Protein AF-A0A957UQJ9-F1 (afdb_monomer)

Nearest PDB structures (foldseek):
  2ox4-assembly1_E  TM=9.808E-01  e=2.687E-07  Zymomonas mobilis
  5olc-assembly1_F  TM=9.591E-01  e=1.307E-06  Zobellia galactanivorans
  3msy-assembly1_F  TM=8.417E-01  e=6.598E-05  marine actinobacterium PHSC20C1
  4h83-assembly1_A  TM=8.418E-01  e=2.125E-04  marine actinobacterium PHSC20C1
  4h83-assembly1_F  TM=9.079E-01  e=4.529E-04  marine actinobacterium PHSC20C1

Foldseek 3Di:
DDDFDEEACQPEFLVRVVVCLVVVVGQEYAHQQVHHPHLVRVVVNCVVCVVSNHHYHHDDPDDPVSVVRSVVD

Sequence (73 aa):
VNVPVATGEQLYTRWEFRPLLEQNAVGIIQPDICHAGGISELKKIAAMAETYYVTVAPHNSNGPISTIASLHL

Mean predicted aligned error: 2.42 Å

Radius of gyration: 11.61 Å; Cα cont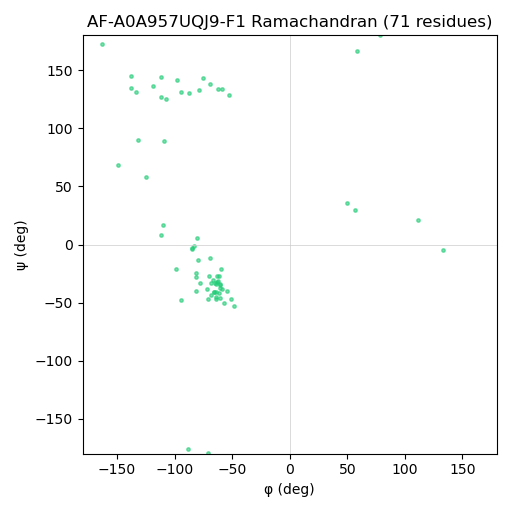acts (8 Å, |Δi|>4): 121; chains: 1; bounding box: 33×21×29 Å

Solvent-accessible surface area (backbone atoms only — not comparable to full-atom values): 4221 Å² total; per-residue (Å²): 135,96,72,78,42,69,52,38,58,89,39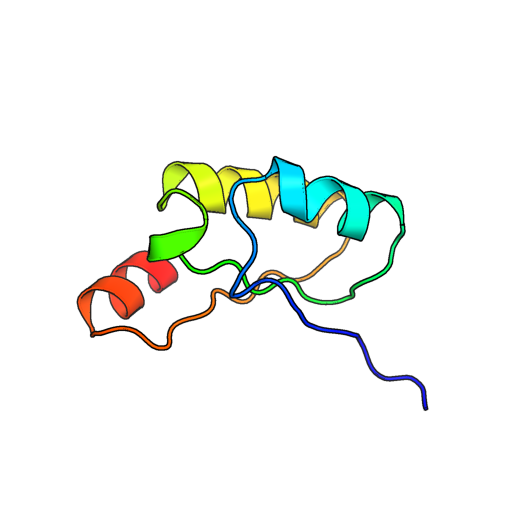,53,40,53,76,58,50,45,63,42,56,78,65,65,66,48,43,31,38,16,48,15,51,89,61,17,59,30,70,75,32,48,53,52,37,46,60,55,31,54,81,67,75,30,45,76,51,65,39,70,93,65,59,71,68,52,50,55,56,58,72,73,106

Structure (mmCIF, N/CA/C/O backbone):
data_AF-A0A957UQJ9-F1
#
_entry.id   AF-A0A957UQJ9-F1
#
loop_
_atom_site.group_PDB
_atom_site.id
_atom_site.type_symbol
_atom_site.label_atom_id
_atom_site.label_alt_id
_atom_site.label_comp_id
_atom_site.label_asym_id
_atom_site.label_entity_id
_atom_site.label_seq_id
_atom_site.pdbx_PDB_ins_code
_atom_site.Cartn_x
_atom_site.Cartn_y
_atom_site.Cartn_z
_atom_site.occupancy
_atom_site.B_iso_or_equiv
_atom_site.auth_seq_id
_atom_site.auth_comp_id
_atom_site.auth_asym_id
_atom_site.auth_atom_id
_atom_site.pdbx_PDB_model_num
ATOM 1 N N . VAL A 1 1 ? -24.459 -5.623 5.704 1.00 65.56 1 VAL A N 1
ATOM 2 C CA . VAL A 1 1 ? -23.307 -6.417 5.213 1.00 65.56 1 VAL A CA 1
ATOM 3 C C . VAL A 1 1 ? -22.080 -5.926 5.963 1.00 65.56 1 VAL A C 1
ATOM 5 O O . VAL A 1 1 ? -21.900 -4.719 6.006 1.00 65.56 1 VAL A O 1
ATOM 8 N N . ASN A 1 2 ? -21.322 -6.809 6.621 1.00 88.5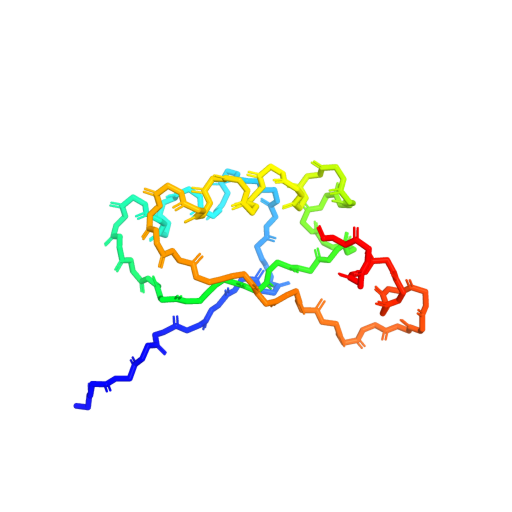0 2 ASN A N 1
ATOM 9 C CA . ASN A 1 2 ? -20.089 -6.451 7.333 1.00 88.50 2 ASN A CA 1
ATOM 10 C C . ASN A 1 2 ? -18.900 -7.025 6.555 1.00 88.50 2 ASN A C 1
ATOM 12 O O . ASN A 1 2 ? -18.551 -8.190 6.734 1.00 88.50 2 ASN A O 1
ATOM 16 N N . VAL A 1 3 ? -18.376 -6.241 5.615 1.00 95.75 3 VAL A N 1
ATOM 17 C CA . VAL A 1 3 ? -17.279 -6.631 4.722 1.00 95.75 3 VAL A CA 1
ATOM 18 C C . VAL A 1 3 ? -16.272 -5.479 4.693 1.00 95.75 3 VAL A C 1
ATOM 20 O O . VAL A 1 3 ? -16.702 -4.337 4.517 1.00 95.75 3 VAL A O 1
ATOM 23 N N . PRO A 1 4 ? -14.963 -5.742 4.868 1.00 94.94 4 PRO A N 1
ATOM 24 C CA . PRO A 1 4 ? -13.941 -4.704 4.793 1.00 94.94 4 PRO A CA 1
ATOM 25 C C . PRO A 1 4 ? -13.941 -3.998 3.435 1.00 94.94 4 PRO A C 1
ATOM 27 O O . PRO A 1 4 ? -13.959 -4.649 2.390 1.00 94.94 4 PRO A O 1
ATOM 30 N N . VAL A 1 5 ? -13.882 -2.666 3.451 1.00 97.56 5 VAL A N 1
ATOM 31 C CA . VAL A 1 5 ? -13.711 -1.862 2.235 1.00 97.56 5 VAL A CA 1
ATOM 32 C C . VAL A 1 5 ? -12.239 -1.885 1.820 1.00 97.56 5 VAL A C 1
ATOM 34 O O . VAL A 1 5 ? -11.357 -1.673 2.658 1.00 97.56 5 VAL A O 1
ATOM 37 N N . ALA A 1 6 ? -11.997 -2.122 0.530 1.00 98.12 6 ALA A N 1
ATOM 38 C CA . ALA A 1 6 ? -10.688 -2.057 -0.109 1.00 98.12 6 ALA A CA 1
ATOM 39 C C . ALA A 1 6 ? -10.687 -0.985 -1.212 1.00 98.12 6 ALA A C 1
ATOM 41 O O . ALA A 1 6 ? -11.664 -0.873 -1.953 1.00 98.12 6 ALA A O 1
ATOM 42 N N . THR A 1 7 ? -9.631 -0.172 -1.291 1.00 98.06 7 THR A N 1
ATOM 43 C CA . THR A 1 7 ? -9.439 0.844 -2.347 1.00 98.06 7 THR A CA 1
ATOM 44 C C . THR A 1 7 ? -7.981 1.313 -2.400 1.00 98.06 7 THR A C 1
ATOM 46 O O . THR A 1 7 ? -7.195 0.982 -1.516 1.00 98.06 7 THR A O 1
ATOM 49 N N . GLY A 1 8 ? -7.599 2.117 -3.394 1.00 97.44 8 GLY A N 1
ATOM 50 C CA . GLY A 1 8 ? -6.300 2.805 -3.421 1.00 97.44 8 GLY A CA 1
ATOM 51 C C . GLY A 1 8 ? -5.522 2.722 -4.732 1.00 97.44 8 GLY A C 1
ATOM 52 O O . GLY A 1 8 ? -4.496 3.381 -4.856 1.00 97.44 8 GLY A O 1
ATOM 53 N N . GLU A 1 9 ? -6.005 1.966 -5.718 1.00 97.00 9 GLU A N 1
ATOM 54 C CA . GLU A 1 9 ? -5.318 1.749 -7.004 1.00 97.00 9 GLU A CA 1
ATOM 55 C C . GLU A 1 9 ? -5.128 3.030 -7.841 1.00 97.00 9 GLU A C 1
ATOM 57 O O . GLU A 1 9 ? -4.172 3.135 -8.612 1.00 97.00 9 GLU A O 1
ATOM 62 N N . GLN A 1 10 ? -6.011 4.019 -7.650 1.00 96.06 10 GLN A N 1
ATOM 63 C CA . GLN A 1 10 ? -5.985 5.334 -8.305 1.00 96.06 10 GLN A CA 1
ATOM 64 C C . GLN A 1 10 ? -5.636 6.486 -7.346 1.00 96.06 10 GLN A C 1
ATOM 66 O O . GLN A 1 10 ? -5.901 7.641 -7.667 1.00 96.06 10 GLN A O 1
ATOM 71 N N . LEU A 1 11 ? -5.072 6.187 -6.170 1.00 97.69 11 LEU A N 1
ATOM 72 C CA . LEU A 1 11 ? -4.607 7.210 -5.231 1.00 97.69 11 LEU A CA 1
ATOM 73 C C . LEU A 1 11 ? -3.100 7.438 -5.359 1.00 97.69 11 LEU A C 1
ATOM 75 O O . LEU A 1 11 ? -2.311 6.501 -5.510 1.00 97.69 11 LEU A O 1
ATOM 79 N N . TYR A 1 12 ? -2.698 8.697 -5.245 1.00 97.44 12 TYR A N 1
ATOM 80 C CA . TYR A 1 12 ? -1.341 9.172 -5.465 1.00 97.44 12 TYR A CA 1
ATOM 81 C C . TYR A 1 12 ? -0.694 9.647 -4.165 1.00 97.44 12 TYR A C 1
ATOM 83 O O . TYR A 1 12 ? -1.184 10.560 -3.501 1.00 97.44 12 TYR A O 1
ATOM 91 N N . THR A 1 13 ? 0.497 9.116 -3.861 1.00 97.69 13 THR A N 1
ATOM 92 C CA . THR A 1 13 ? 1.322 9.463 -2.686 1.00 97.69 13 THR A CA 1
ATOM 93 C C . THR A 1 13 ? 0.626 9.241 -1.342 1.00 97.69 13 THR A C 1
ATOM 95 O O . THR A 1 13 ? -0.587 9.104 -1.256 1.00 97.69 13 THR A O 1
ATOM 98 N N . ARG A 1 14 ? 1.369 9.266 -0.230 1.00 98.12 14 AR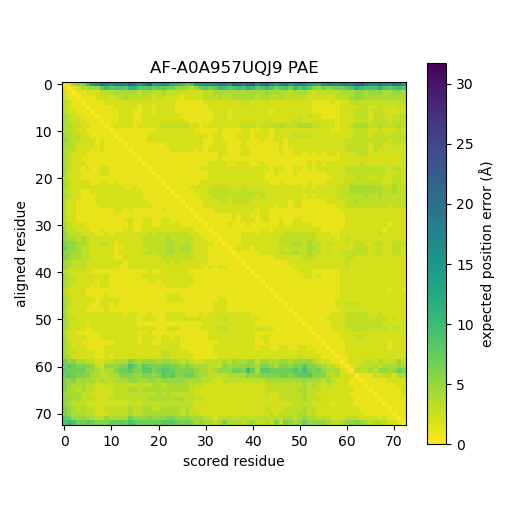G A N 1
ATOM 99 C CA . ARG A 1 14 ? 0.763 9.086 1.105 1.00 98.12 14 ARG A CA 1
ATOM 100 C C . ARG A 1 14 ? -0.305 10.119 1.480 1.00 98.12 14 ARG A C 1
ATOM 102 O O . ARG A 1 14 ? -1.119 9.857 2.360 1.00 98.12 14 ARG A O 1
ATOM 109 N N . TRP A 1 15 ? -0.320 11.282 0.835 1.00 98.38 15 TRP A N 1
ATOM 110 C CA . TRP A 1 15 ? -1.245 12.360 1.183 1.00 98.38 15 TRP A CA 1
ATOM 111 C C . TRP A 1 15 ? -2.702 12.031 0.861 1.00 98.38 15 TRP A C 1
ATOM 113 O O . TRP A 1 15 ? -3.579 12.436 1.621 1.00 98.38 15 TRP A O 1
ATOM 123 N N . GLU A 1 16 ? -2.955 11.262 -0.200 1.00 98.44 16 GLU A N 1
ATOM 124 C CA . GLU A 1 16 ? -4.309 10.834 -0.563 1.00 98.44 16 GLU A CA 1
ATOM 125 C C . GLU A 1 16 ? -4.787 9.622 0.250 1.00 98.44 16 GLU A C 1
ATOM 127 O O . GLU A 1 16 ? -5.984 9.473 0.484 1.00 98.44 16 GLU A O 1
ATOM 132 N N . PHE A 1 17 ? -3.868 8.802 0.775 1.00 98.44 17 PHE A N 1
ATOM 133 C CA . PHE A 1 17 ? -4.212 7.693 1.677 1.00 98.44 17 PHE A CA 1
ATOM 134 C C . PHE A 1 17 ? -4.510 8.158 3.106 1.00 98.44 17 PHE A C 1
ATOM 136 O O . PHE A 1 17 ? -5.356 7.568 3.774 1.00 98.44 17 PHE A O 1
ATOM 143 N N . ARG A 1 18 ? -3.845 9.218 3.584 1.00 98.38 18 ARG A N 1
ATOM 144 C CA . ARG A 1 18 ? -4.013 9.742 4.950 1.00 98.38 18 ARG A CA 1
ATOM 145 C C . ARG A 1 18 ? -5.481 9.931 5.372 1.00 98.38 18 ARG A C 1
ATOM 147 O O . ARG A 1 18 ? -5.836 9.377 6.410 1.00 98.38 18 ARG A O 1
ATOM 154 N N . PRO A 1 19 ? -6.348 10.647 4.624 1.00 98.38 19 PRO A N 1
ATOM 155 C CA . PRO A 1 19 ? -7.730 10.854 5.056 1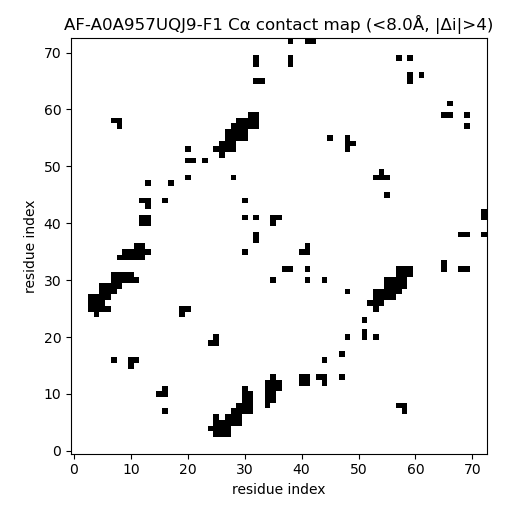.00 98.38 19 PRO A CA 1
ATOM 156 C C . PRO A 1 19 ? -8.527 9.548 5.170 1.00 98.38 19 PRO A C 1
ATOM 158 O O . PRO A 1 19 ? -9.386 9.451 6.041 1.00 98.38 19 PRO A O 1
ATOM 161 N N . LEU A 1 20 ? -8.235 8.530 4.349 1.00 97.94 20 LEU A N 1
ATOM 162 C CA . LEU A 1 20 ? -8.898 7.224 4.451 1.00 97.94 20 LEU A CA 1
ATOM 163 C C . LEU A 1 20 ? -8.553 6.511 5.761 1.00 97.94 20 LEU A C 1
ATOM 165 O O . LEU A 1 20 ? -9.430 5.912 6.384 1.00 97.94 20 LEU A O 1
ATOM 169 N N . LEU A 1 21 ? -7.286 6.593 6.173 1.00 98.12 21 LEU A N 1
ATOM 170 C CA . LEU A 1 21 ? -6.800 6.000 7.416 1.00 98.12 21 LEU A CA 1
ATOM 171 C C . LEU A 1 21 ? -7.325 6.761 8.640 1.00 98.12 21 LEU A C 1
ATOM 173 O O . LEU A 1 21 ? -7.877 6.151 9.549 1.00 98.12 21 LEU A O 1
ATOM 177 N N . GLU A 1 22 ? -7.241 8.096 8.632 1.00 98.38 22 GLU A N 1
ATOM 178 C CA . GLU A 1 22 ? -7.732 8.949 9.726 1.00 98.38 22 GLU A CA 1
ATOM 179 C C . GLU A 1 22 ? -9.241 8.781 9.967 1.00 98.38 22 GLU A C 1
ATOM 181 O O . GLU A 1 22 ? 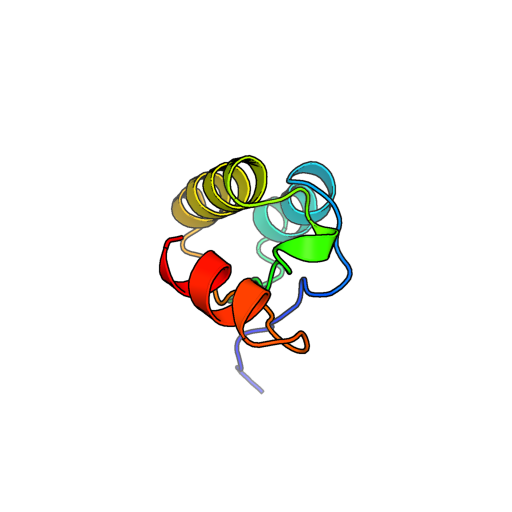-9.704 8.838 11.106 1.00 98.38 22 GLU A O 1
ATOM 186 N N . GLN A 1 23 ? -10.015 8.534 8.906 1.00 97.94 23 GLN A N 1
ATOM 187 C CA . GLN A 1 23 ? -11.458 8.298 8.991 1.00 97.94 23 GLN A CA 1
ATOM 188 C C . GLN A 1 23 ? -11.826 6.840 9.306 1.00 97.94 23 GLN A C 1
ATOM 190 O O . GLN A 1 23 ? -13.011 6.544 9.441 1.00 97.94 23 GLN A O 1
ATOM 195 N N . ASN A 1 24 ? -10.849 5.929 9.419 1.00 96.44 24 ASN A N 1
ATOM 196 C CA . ASN A 1 24 ? -11.076 4.480 9.509 1.00 96.44 24 ASN A CA 1
ATOM 197 C C . ASN A 1 24 ? -12.030 3.967 8.409 1.00 96.44 24 ASN A C 1
ATOM 199 O O . ASN A 1 24 ? -12.866 3.093 8.639 1.00 96.44 24 ASN A O 1
ATOM 203 N N . ALA A 1 25 ? -11.941 4.547 7.208 1.00 97.00 25 ALA A N 1
ATOM 204 C CA . ALA A 1 25 ? -12.893 4.306 6.124 1.00 97.00 25 ALA A CA 1
ATOM 205 C C . ALA A 1 25 ? -12.636 2.988 5.372 1.00 97.00 25 ALA A C 1
ATOM 207 O O . ALA A 1 25 ? -13.468 2.552 4.575 1.00 97.00 25 ALA A O 1
ATOM 208 N N . VAL A 1 26 ? -11.473 2.368 5.587 1.00 97.75 26 VAL A N 1
ATOM 209 C CA . VAL A 1 26 ? -10.972 1.228 4.813 1.00 97.75 26 VAL A CA 1
ATOM 210 C C . VAL A 1 26 ? -10.350 0.184 5.733 1.00 97.75 26 VAL A C 1
ATOM 212 O O . VAL A 1 26 ? -9.732 0.525 6.736 1.00 97.75 26 VAL A O 1
ATOM 215 N N . GLY A 1 27 ? -10.499 -1.092 5.377 1.00 97.94 27 GLY A N 1
ATOM 216 C CA . GLY A 1 27 ? -9.786 -2.194 6.035 1.00 97.94 27 GLY A CA 1
ATOM 217 C C . GLY A 1 27 ? -8.554 -2.657 5.256 1.00 97.94 27 GLY A C 1
ATOM 218 O O . GLY A 1 27 ? -7.647 -3.264 5.827 1.00 97.94 27 GLY A O 1
ATOM 219 N N . ILE A 1 28 ? -8.513 -2.369 3.951 1.00 98.62 28 ILE A N 1
ATOM 220 C CA . ILE A 1 28 ? -7.417 -2.732 3.051 1.00 98.62 28 ILE A CA 1
ATOM 221 C C . ILE A 1 28 ? -7.125 -1.540 2.136 1.00 98.62 28 ILE A C 1
ATOM 223 O O . ILE A 1 28 ? -8.048 -0.950 1.575 1.00 98.62 28 ILE A O 1
ATOM 227 N N . ILE A 1 29 ? -5.852 -1.202 1.948 1.00 98.44 29 ILE A N 1
ATOM 228 C CA . ILE A 1 29 ? -5.424 -0.246 0.922 1.00 98.44 29 ILE A CA 1
ATOM 229 C C . ILE A 1 29 ? -4.623 -0.931 -0.180 1.00 98.44 29 ILE A C 1
ATOM 231 O O . ILE A 1 29 ? -3.852 -1.855 0.079 1.00 98.44 29 ILE A O 1
ATOM 235 N N . GLN A 1 30 ? -4.800 -0.460 -1.413 1.00 98.06 30 GLN A N 1
ATOM 236 C CA . GLN A 1 30 ? -4.258 -1.085 -2.619 1.00 98.06 30 GLN A CA 1
ATOM 237 C C . GLN A 1 30 ? -3.401 -0.117 -3.451 1.00 98.06 30 GLN A C 1
ATOM 239 O O . GLN A 1 30 ? -3.723 0.131 -4.611 1.00 98.06 30 GLN A O 1
ATOM 244 N N . PRO A 1 31 ? -2.326 0.474 -2.889 1.00 97.69 31 PRO A N 1
ATOM 245 C CA . PRO A 1 31 ? -1.490 1.409 -3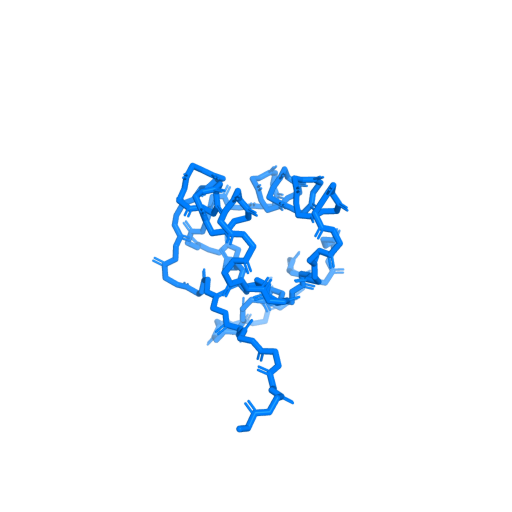.634 1.00 97.69 31 PRO A CA 1
ATOM 246 C C . PRO A 1 31 ? -0.830 0.725 -4.836 1.00 97.69 31 PRO A C 1
ATOM 248 O O . PRO A 1 31 ? -0.264 -0.362 -4.710 1.00 97.69 31 PRO A O 1
ATOM 251 N N . ASP A 1 32 ? -0.872 1.376 -5.995 1.00 96.94 32 ASP A N 1
ATOM 252 C CA . ASP A 1 32 ? -0.157 0.932 -7.192 1.00 96.94 32 ASP A CA 1
ATOM 253 C C . ASP A 1 32 ? 1.264 1.511 -7.198 1.00 96.94 32 ASP A C 1
ATOM 255 O O . ASP A 1 32 ? 1.461 2.715 -7.018 1.00 96.94 32 ASP A O 1
ATOM 259 N N . ILE A 1 33 ? 2.270 0.667 -7.420 1.00 95.81 33 ILE A N 1
ATOM 260 C CA . ILE A 1 33 ? 3.679 1.073 -7.391 1.00 95.81 33 ILE A CA 1
ATOM 261 C C . ILE A 1 33 ? 4.048 2.094 -8.474 1.00 95.81 33 ILE A C 1
ATOM 263 O O . ILE A 1 33 ? 4.902 2.953 -8.247 1.00 95.81 33 ILE A O 1
ATOM 267 N N . CYS A 1 34 ? 3.399 2.028 -9.634 1.00 94.31 34 CYS A N 1
ATOM 268 C CA . CYS A 1 34 ? 3.615 2.926 -10.758 1.00 94.31 34 CYS A CA 1
ATOM 269 C C . CYS A 1 34 ? 2.868 4.256 -10.585 1.00 94.31 34 CYS A C 1
ATOM 271 O O . CYS A 1 34 ? 3.342 5.271 -11.092 1.00 94.31 34 CYS A O 1
ATOM 273 N N . HIS A 1 35 ? 1.751 4.278 -9.849 1.00 94.50 35 HIS A N 1
ATOM 274 C CA . HIS A 1 35 ? 0.970 5.501 -9.622 1.00 94.50 35 HIS A CA 1
ATOM 275 C C . HIS A 1 35 ? 1.341 6.224 -8.327 1.00 94.50 35 HIS A C 1
ATOM 277 O O . HIS A 1 35 ? 1.571 7.431 -8.330 1.00 94.50 35 HIS A O 1
ATOM 283 N N . ALA A 1 36 ? 1.442 5.506 -7.210 1.00 96.12 36 ALA A N 1
ATOM 284 C CA . ALA A 1 36 ? 1.503 6.118 -5.887 1.00 96.12 36 ALA A CA 1
ATOM 285 C C . ALA A 1 36 ? 2.895 6.652 -5.496 1.00 96.12 36 ALA A C 1
ATOM 287 O O . ALA A 1 36 ? 3.056 7.149 -4.383 1.00 96.12 36 ALA A O 1
ATOM 288 N N . GLY A 1 37 ? 3.880 6.616 -6.404 1.00 95.12 37 GLY A N 1
ATOM 289 C CA . GLY A 1 37 ? 5.194 7.250 -6.220 1.00 95.12 37 GLY A CA 1
ATOM 290 C C . GLY A 1 37 ? 6.378 6.289 -6.062 1.00 95.12 37 GLY A C 1
ATOM 291 O O . GLY A 1 37 ? 7.419 6.686 -5.533 1.00 95.12 37 GLY A O 1
ATOM 292 N N . GLY A 1 38 ? 6.251 5.038 -6.516 1.00 95.75 38 GLY A N 1
ATOM 293 C CA . GLY A 1 38 ? 7.332 4.050 -6.496 1.00 95.75 38 GLY A CA 1
ATOM 294 C C . GLY A 1 38 ? 7.571 3.397 -5.131 1.00 95.75 38 GLY A C 1
ATOM 295 O O . GLY A 1 38 ? 6.922 3.713 -4.135 1.00 95.75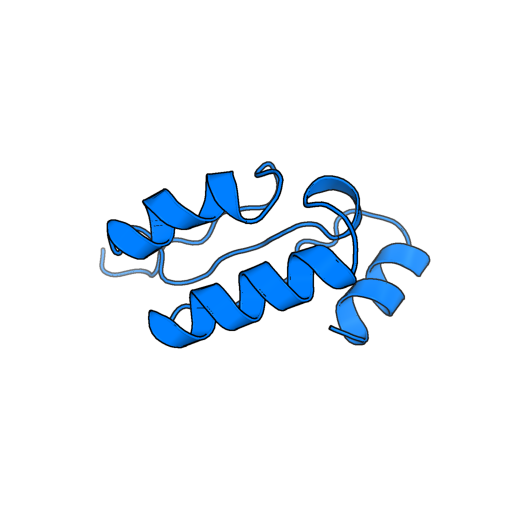 38 GLY A O 1
ATOM 296 N N . ILE A 1 39 ? 8.552 2.488 -5.079 1.00 96.31 39 ILE A N 1
ATOM 297 C CA . ILE A 1 39 ? 8.859 1.645 -3.902 1.00 96.31 39 ILE A CA 1
ATOM 298 C C . ILE A 1 39 ? 9.012 2.481 -2.624 1.00 96.31 39 ILE A C 1
ATOM 300 O O . ILE A 1 39 ? 8.440 2.153 -1.587 1.00 96.31 39 ILE A O 1
ATOM 304 N N . SER A 1 40 ? 9.773 3.575 -2.689 1.00 97.25 40 SER A N 1
ATOM 305 C CA . SER A 1 40 ? 10.049 4.417 -1.521 1.00 97.25 40 SER A CA 1
ATOM 306 C C . SER A 1 40 ? 8.797 5.081 -0.953 1.00 97.25 40 SER A C 1
ATOM 308 O O . SER A 1 40 ? 8.720 5.291 0.256 1.00 97.25 40 SER A O 1
ATOM 310 N N . GLU A 1 41 ? 7.833 5.441 -1.800 1.00 98.06 41 GLU A N 1
ATOM 311 C CA . GLU A 1 41 ? 6.589 6.060 -1.346 1.00 98.06 41 GLU A CA 1
ATOM 312 C C . GLU A 1 41 ? 5.599 5.006 -0.848 1.00 98.06 41 GLU A C 1
ATOM 314 O O . GLU A 1 41 ? 5.018 5.191 0.220 1.00 98.06 41 GLU A O 1
ATOM 319 N N . LEU A 1 42 ? 5.500 3.855 -1.523 1.00 97.44 42 LEU A N 1
ATOM 320 C CA . LEU A 1 42 ? 4.694 2.727 -1.050 1.00 97.44 42 LEU A CA 1
ATOM 321 C C . LEU A 1 42 ? 5.146 2.232 0.328 1.00 97.44 42 LEU A C 1
ATOM 323 O O . LEU A 1 42 ? 4.297 1.955 1.168 1.00 97.44 42 LEU A O 1
ATOM 327 N N . LYS A 1 43 ? 6.455 2.197 0.616 1.00 97.69 43 LYS A N 1
ATOM 328 C CA . LYS A 1 43 ? 6.958 1.842 1.956 1.00 97.69 43 LYS A CA 1
ATOM 329 C C . LYS A 1 43 ? 6.470 2.807 3.036 1.00 97.69 43 LYS A C 1
ATOM 331 O O . LYS A 1 43 ? 6.138 2.380 4.136 1.00 97.69 43 LYS A O 1
ATOM 336 N N . LYS A 1 44 ? 6.383 4.106 2.729 1.00 98.38 44 LYS A N 1
ATOM 337 C CA . LYS A 1 44 ? 5.842 5.108 3.664 1.00 98.38 44 LYS A CA 1
ATOM 338 C C . LYS A 1 44 ? 4.331 4.976 3.820 1.00 98.38 44 LYS A C 1
ATOM 340 O O . LYS A 1 44 ? 3.835 5.145 4.926 1.00 98.38 44 LYS A O 1
ATOM 345 N N . ILE A 1 45 ? 3.612 4.678 2.735 1.00 98.38 45 ILE A N 1
ATOM 346 C CA . ILE A 1 45 ? 2.172 4.391 2.777 1.00 98.38 45 ILE A CA 1
ATOM 347 C C . ILE A 1 45 ? 1.913 3.167 3.658 1.00 98.38 45 ILE A C 1
ATOM 349 O O . ILE A 1 45 ? 1.047 3.223 4.524 1.00 98.38 45 ILE A O 1
ATOM 353 N N . ALA A 1 46 ? 2.697 2.100 3.491 1.00 98.19 46 ALA A N 1
ATOM 354 C CA . ALA A 1 46 ? 2.564 0.882 4.277 1.00 98.19 46 ALA A CA 1
ATOM 355 C C . ALA A 1 46 ? 2.863 1.110 5.764 1.00 98.19 46 ALA A C 1
ATOM 357 O O . ALA A 1 46 ? 2.050 0.742 6.606 1.00 98.19 46 ALA A O 1
ATOM 358 N N . ALA A 1 47 ? 3.961 1.804 6.081 1.00 98.25 47 ALA A N 1
ATOM 359 C CA . ALA A 1 47 ? 4.291 2.179 7.457 1.00 98.25 47 ALA A CA 1
ATOM 360 C C . ALA A 1 47 ? 3.214 3.073 8.096 1.00 98.25 47 ALA A C 1
ATOM 362 O O . ALA A 1 47 ? 2.930 2.961 9.284 1.00 98.25 47 ALA A O 1
ATOM 363 N N . MET A 1 48 ? 2.585 3.955 7.314 1.00 98.38 48 MET A N 1
ATOM 364 C CA . MET A 1 48 ? 1.453 4.748 7.789 1.00 98.38 48 MET A CA 1
ATOM 365 C C . MET A 1 48 ? 0.220 3.870 8.032 1.00 98.38 48 MET A C 1
ATOM 367 O O . MET A 1 48 ? -0.423 4.037 9.052 1.00 98.38 48 MET A O 1
ATOM 371 N N . ALA A 1 49 ? -0.112 2.930 7.142 1.00 98.38 49 ALA A N 1
ATOM 372 C CA . ALA A 1 49 ? -1.269 2.042 7.297 1.00 98.38 49 ALA A CA 1
ATOM 373 C C . ALA A 1 49 ? -1.146 1.091 8.498 1.00 98.38 49 ALA A C 1
ATOM 375 O O . ALA A 1 49 ? -2.146 0.813 9.166 1.00 98.38 49 ALA A O 1
ATOM 376 N N . GLU A 1 50 ? 0.078 0.658 8.816 1.00 98.25 50 GLU A N 1
ATOM 377 C CA . GLU A 1 50 ? 0.385 -0.170 9.986 1.00 98.25 50 GLU A CA 1
ATOM 378 C C . GLU A 1 50 ? -0.123 0.465 11.290 1.00 98.25 50 GLU A C 1
ATOM 380 O O . GLU A 1 50 ? -0.716 -0.228 12.118 1.00 98.25 50 GLU A O 1
ATOM 385 N N . THR A 1 51 ? -0.005 1.791 11.452 1.00 98.25 51 THR A N 1
ATOM 386 C CA . THR A 1 51 ? -0.465 2.479 12.674 1.00 98.25 51 THR A CA 1
ATOM 387 C C . THR A 1 51 ? -1.988 2.513 12.830 1.00 98.25 51 THR A C 1
ATOM 389 O O . THR A 1 51 ? -2.475 2.868 13.900 1.00 98.25 51 THR A O 1
ATOM 392 N N . TYR A 1 52 ? -2.740 2.154 11.785 1.00 98.19 52 TYR A N 1
ATOM 393 C CA . TYR A 1 52 ? -4.207 2.101 11.779 1.00 98.19 52 TYR A CA 1
ATOM 394 C C . TYR A 1 52 ? -4.745 0.667 11.681 1.00 98.19 52 TYR A C 1
ATOM 396 O O . TYR A 1 52 ? -5.946 0.484 11.505 1.00 98.19 52 TYR A O 1
ATOM 404 N N . TYR A 1 53 ? -3.883 -0.355 11.780 1.00 97.69 53 TYR A N 1
ATOM 405 C CA . TYR A 1 53 ? -4.258 -1.765 11.590 1.00 97.69 53 TYR A CA 1
ATOM 406 C C . TYR A 1 53 ? -4.901 -2.054 10.218 1.00 97.69 53 TYR A C 1
ATOM 408 O O . TYR A 1 53 ? -5.717 -2.966 10.081 1.00 97.69 53 TYR A O 1
ATOM 416 N N . VAL A 1 54 ? -4.529 -1.285 9.190 1.00 98.50 54 VAL A N 1
ATOM 417 C CA . VAL A 1 54 ? -5.029 -1.449 7.819 1.00 98.50 54 VAL A CA 1
ATOM 418 C C . VAL A 1 54 ? -4.065 -2.321 7.020 1.00 98.50 54 VAL A C 1
ATOM 420 O O . VAL A 1 54 ? -2.858 -2.086 6.998 1.00 98.50 54 VAL A O 1
ATOM 423 N N . THR A 1 55 ? -4.599 -3.332 6.332 1.00 98.06 55 THR A N 1
ATOM 424 C CA . THR A 1 55 ? -3.788 -4.230 5.496 1.00 98.06 55 THR A CA 1
ATOM 425 C C . THR A 1 55 ? -3.383 -3.538 4.194 1.00 98.06 55 THR A C 1
ATOM 427 O O . THR A 1 55 ? -4.176 -2.812 3.598 1.00 98.06 55 THR A O 1
ATOM 430 N N . VAL A 1 56 ? -2.168 -3.793 3.710 1.00 97.94 56 VAL A N 1
ATOM 431 C CA . VAL A 1 56 ? -1.673 -3.271 2.428 1.00 97.94 56 VAL A CA 1
ATOM 432 C C . VAL A 1 56 ? -1.619 -4.409 1.413 1.00 97.94 56 VAL A C 1
ATOM 434 O O . VAL A 1 56 ? -0.985 -5.430 1.662 1.00 97.94 56 VAL A O 1
ATOM 437 N N . ALA A 1 57 ? -2.267 -4.232 0.265 1.00 97.31 57 ALA A N 1
ATOM 438 C CA . ALA A 1 57 ? -2.291 -5.200 -0.829 1.00 97.31 57 ALA A CA 1
ATOM 439 C C . ALA A 1 57 ? -1.990 -4.484 -2.157 1.00 97.31 57 ALA A C 1
ATOM 441 O O . ALA A 1 57 ? -2.926 -3.994 -2.789 1.00 97.31 57 ALA A O 1
ATOM 442 N N . PRO A 1 58 ? -0.711 -4.374 -2.576 1.00 96.50 58 PRO A N 1
ATOM 443 C CA . PRO A 1 58 ? -0.329 -3.570 -3.734 1.00 96.50 58 PR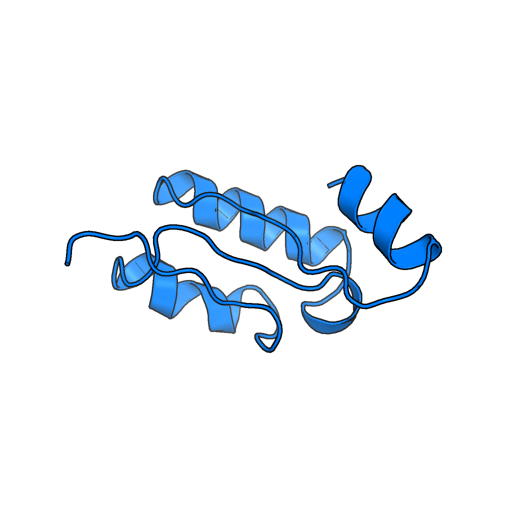O A CA 1
ATOM 444 C C . PRO A 1 58 ? -1.137 -3.915 -4.985 1.00 96.50 58 PRO A C 1
ATOM 446 O O . PRO A 1 58 ? -1.231 -5.082 -5.376 1.00 96.50 58 PRO A O 1
ATOM 449 N N . HIS A 1 59 ? -1.704 -2.894 -5.623 1.00 97.00 59 HIS A N 1
ATOM 450 C CA . HIS A 1 59 ? -2.377 -3.074 -6.900 1.00 97.00 59 HIS A CA 1
ATOM 451 C C . HIS A 1 59 ? -1.339 -3.392 -7.982 1.00 97.00 59 HIS A C 1
ATOM 453 O O . HIS A 1 59 ? -0.244 -2.824 -8.010 1.00 97.00 59 HIS A O 1
ATOM 459 N N . ASN A 1 60 ? -1.662 -4.345 -8.854 1.00 92.94 60 ASN A N 1
ATOM 460 C CA . ASN A 1 60 ? -0.736 -4.846 -9.861 1.00 92.94 60 ASN A CA 1
ATOM 461 C C . ASN A 1 60 ? -1.488 -5.293 -11.122 1.00 92.94 60 ASN A C 1
ATOM 463 O O . ASN A 1 60 ? -1.557 -6.481 -11.430 1.00 92.94 60 ASN A O 1
ATOM 467 N N . SER A 1 61 ? -2.059 -4.333 -11.853 1.00 89.06 61 SER A N 1
ATOM 468 C CA . SER A 1 61 ? -2.609 -4.553 -13.203 1.00 89.06 61 SER A CA 1
ATOM 469 C C . SER A 1 61 ? -1.550 -4.451 -14.313 1.00 89.06 61 SER A C 1
ATOM 471 O O . SER A 1 61 ? -1.845 -4.652 -15.491 1.00 89.06 61 SER A O 1
ATOM 473 N N . ASN A 1 62 ? -0.316 -4.112 -13.933 1.00 88.19 62 ASN A N 1
ATOM 474 C CA . ASN A 1 62 ? 0.798 -3.826 -14.827 1.00 88.19 62 ASN A CA 1
ATOM 475 C C . ASN A 1 62 ? 1.598 -5.096 -15.192 1.00 88.19 62 ASN A C 1
ATOM 477 O O . ASN A 1 62 ? 1.269 -6.218 -14.815 1.00 88.19 62 ASN A O 1
ATOM 481 N N . GLY A 1 63 ? 2.690 -4.915 -15.942 1.00 92.62 63 GLY A N 1
ATOM 482 C CA . GLY A 1 63 ? 3.565 -6.007 -16.380 1.00 92.62 63 GLY A CA 1
ATOM 483 C C . GLY A 1 63 ? 4.415 -6.661 -15.270 1.00 92.62 63 GLY A C 1
ATOM 484 O O . GLY A 1 63 ? 4.404 -6.244 -14.107 1.00 92.62 63 GLY A O 1
ATOM 485 N N . PRO A 1 64 ? 5.245 -7.659 -15.627 1.00 95.06 64 PRO A N 1
ATOM 486 C CA . PRO A 1 64 ? 6.026 -8.449 -14.667 1.00 95.06 64 PRO A CA 1
ATOM 487 C C . PRO A 1 64 ? 7.023 -7.622 -13.842 1.00 95.06 64 PRO A C 1
ATOM 489 O O . PRO A 1 64 ? 7.317 -7.977 -12.705 1.00 95.06 64 PRO A O 1
ATOM 492 N N . ILE A 1 65 ? 7.511 -6.493 -14.367 1.00 94.12 65 ILE A N 1
ATOM 493 C CA . ILE A 1 65 ? 8.398 -5.586 -13.620 1.00 94.12 65 ILE A CA 1
ATOM 494 C C . ILE A 1 65 ? 7.668 -4.981 -12.415 1.00 94.12 65 ILE A C 1
ATOM 496 O O . ILE A 1 65 ? 8.210 -4.985 -11.314 1.00 94.12 65 ILE A O 1
ATOM 500 N N . SER A 1 66 ? 6.426 -4.521 -12.604 1.00 93.50 66 SER A N 1
ATOM 501 C CA . SER A 1 66 ? 5.580 -4.032 -11.507 1.00 93.50 66 SER A CA 1
ATOM 502 C C . SER A 1 66 ? 5.317 -5.141 -10.494 1.00 93.50 66 SER A C 1
ATOM 504 O O . SER A 1 66 ? 5.450 -4.922 -9.297 1.00 93.50 66 SER A O 1
ATOM 506 N N . THR A 1 67 ? 5.051 -6.359 -10.973 1.00 95.06 67 THR A N 1
ATOM 507 C CA . THR A 1 67 ? 4.827 -7.525 -10.105 1.00 95.06 67 THR A CA 1
ATOM 508 C C . THR A 1 67 ? 6.019 -7.779 -9.184 1.00 95.06 67 THR A C 1
ATOM 510 O O . THR A 1 67 ? 5.857 -7.908 -7.972 1.00 95.06 67 THR A O 1
ATOM 513 N N . ILE A 1 68 ? 7.230 -7.819 -9.746 1.00 95.75 68 ILE A N 1
ATOM 514 C CA . ILE A 1 68 ? 8.455 -8.049 -8.976 1.00 95.75 68 ILE A CA 1
ATOM 515 C C . ILE A 1 68 ? 8.710 -6.879 -8.025 1.00 95.75 68 ILE A C 1
ATOM 517 O O . ILE A 1 68 ? 9.079 -7.103 -6.876 1.00 95.75 68 ILE A O 1
ATOM 521 N N . ALA A 1 69 ? 8.498 -5.639 -8.464 1.00 94.19 69 ALA A N 1
ATOM 522 C CA . ALA A 1 69 ? 8.699 -4.469 -7.620 1.00 94.19 69 ALA A CA 1
ATOM 523 C C . ALA A 1 69 ? 7.729 -4.447 -6.421 1.00 94.19 69 ALA A C 1
ATOM 525 O O . ALA A 1 69 ? 8.162 -4.176 -5.303 1.00 94.19 69 ALA A O 1
ATOM 526 N N . SER A 1 70 ? 6.460 -4.811 -6.630 1.00 93.19 70 SER A N 1
ATOM 527 C CA . SER A 1 70 ? 5.454 -4.950 -5.570 1.00 93.19 70 SER A CA 1
ATOM 528 C C . SER A 1 70 ? 5.755 -6.099 -4.602 1.00 93.19 70 SER A C 1
ATOM 530 O O . SER A 1 70 ? 5.427 -5.988 -3.429 1.00 93.19 70 SER A O 1
ATOM 532 N N . LEU A 1 71 ? 6.403 -7.180 -5.057 1.00 93.38 71 LEU A N 1
ATOM 533 C CA . LEU A 1 71 ? 6.805 -8.304 -4.198 1.00 93.38 71 LEU A CA 1
ATOM 534 C C . LEU A 1 71 ? 7.939 -7.948 -3.219 1.00 93.38 71 LEU A C 1
ATOM 536 O O . LEU A 1 71 ? 8.061 -8.570 -2.171 1.00 93.38 71 LEU A O 1
ATOM 540 N N . HIS A 1 72 ? 8.787 -6.975 -3.566 1.00 92.00 72 HIS A N 1
ATOM 541 C CA . HIS A 1 72 ? 9.885 -6.506 -2.707 1.00 92.00 72 HIS A CA 1
ATOM 542 C C . HIS A 1 72 ? 9.449 -5.465 -1.664 1.00 92.00 72 HIS A C 1
ATOM 544 O O . HIS A 1 72 ? 10.300 -4.947 -0.927 1.00 92.00 72 HIS A O 1
ATOM 550 N N . LEU A 1 73 ? 8.167 -5.089 -1.670 1.00 85.44 73 LEU A N 1
ATOM 551 C CA . LEU A 1 73 ? 7.591 -4.143 -0.726 1.00 85.44 73 LEU A CA 1
ATOM 552 C C . LEU A 1 73 ? 7.385 -4.805 0.637 1.00 85.44 73 LEU A C 1
ATOM 554 O O . LEU A 1 73 ? 7.845 -4.179 1.618 1.00 85.44 73 LEU A O 1
#

Secondary structure (DSSP, 8-state):
-----EE-TT--HHHHHHHHHHTT--SEE--BTTTTTHHHHHHHHHHHHHTTT-EE--B--S-HHHHHHHHT-

pLDDT: mean 95.94, std 4.47, range [65.56, 98.62]